Protein AF-A0A1U7GF54-F1 (afdb_monomer)

Sequence (156 aa):
MEKLVGSGVTRSVAEELARVFGDDQVSRQIEALPHRRPKDGAATLVSSIREDWALPEELRRAKEKAARLSEERERRAREESIKRARRLDEEKVSRFWASMTPGERERFVEEAIEHADPEQRDLIRSLKPHEPLYRAYRVAARDEHIRRKLGLEVRD

Mean predicted aligned error: 7.71 Å

pLDDT: mean 92.85, std 4.68, range [54.22, 96.94]

Structure (mmCIF, N/CA/C/O backbone):
data_AF-A0A1U7GF54-F1
#
_entry.id   AF-A0A1U7GF54-F1
#
loop_
_atom_site.group_PDB
_atom_site.id
_atom_site.type_symbol
_atom_site.label_atom_id
_atom_site.label_alt_id
_atom_site.label_comp_id
_atom_site.label_asym_id
_atom_site.label_entity_id
_atom_site.label_seq_id
_atom_site.pdbx_PDB_ins_code
_atom_site.Cartn_x
_atom_site.Cartn_y
_atom_site.Cartn_z
_atom_site.occupancy
_atom_site.B_iso_or_equiv
_atom_site.auth_seq_id
_atom_site.auth_comp_id
_atom_site.auth_asym_id
_atom_site.auth_atom_id
_atom_site.pdbx_PDB_model_num
ATOM 1 N N . MET A 1 1 ? -27.504 -10.139 23.379 1.00 78.19 1 MET A N 1
ATOM 2 C CA . MET A 1 1 ? -28.324 -10.572 24.536 1.00 78.19 1 MET A CA 1
ATOM 3 C C . MET A 1 1 ? -27.611 -11.601 25.420 1.00 78.19 1 MET A C 1
ATOM 5 O O . MET A 1 1 ? -27.375 -11.297 26.580 1.00 78.19 1 MET A O 1
ATOM 9 N N . GLU A 1 2 ? -27.216 -12.775 24.909 1.00 83.62 2 GLU A N 1
ATOM 10 C CA . GLU A 1 2 ? -26.589 -13.841 25.727 1.00 83.62 2 GLU A CA 1
ATOM 11 C C . GLU A 1 2 ? -25.347 -13.384 26.504 1.00 83.62 2 GLU A C 1
ATOM 13 O O . GLU A 1 2 ? -25.203 -13.708 27.676 1.00 83.62 2 GLU A O 1
ATOM 18 N N . LYS A 1 3 ? -24.495 -12.550 25.894 1.00 86.62 3 LYS A N 1
ATOM 19 C CA . LYS A 1 3 ? -23.305 -11.984 26.554 1.00 86.62 3 LYS A CA 1
ATOM 20 C C . LYS A 1 3 ? -23.632 -11.083 27.759 1.00 86.62 3 LYS A C 1
ATOM 22 O O . LYS A 1 3 ? -22.884 -11.080 28.732 1.00 86.62 3 LYS A O 1
ATOM 27 N N . LEU A 1 4 ? -24.748 -10.343 27.710 1.00 87.88 4 LEU A N 1
ATOM 28 C CA . LEU A 1 4 ? -25.221 -9.508 28.827 1.00 87.88 4 LEU A CA 1
ATOM 29 C C . LEU A 1 4 ? -25.716 -10.387 29.980 1.00 87.88 4 LEU A C 1
ATOM 31 O O . LEU A 1 4 ? -25.330 -10.177 31.127 1.00 87.88 4 LEU A O 1
ATOM 35 N N . VAL A 1 5 ? -26.506 -11.416 29.658 1.00 89.62 5 VAL A N 1
ATOM 36 C CA . VAL A 1 5 ? -26.998 -12.387 30.647 1.00 89.62 5 VAL A CA 1
ATOM 37 C C . VAL A 1 5 ? -25.846 -13.170 31.275 1.00 89.62 5 VAL A C 1
ATOM 39 O O . VAL A 1 5 ? -25.797 -13.321 32.492 1.00 89.62 5 VAL A O 1
ATOM 42 N N . GLY A 1 6 ? -24.861 -13.583 30.472 1.00 86.06 6 GLY A N 1
ATOM 43 C CA . GLY A 1 6 ? -23.633 -14.227 30.948 1.00 86.06 6 GLY A CA 1
ATOM 44 C C . GLY A 1 6 ? -22.774 -13.340 31.856 1.00 86.06 6 GLY A C 1
ATOM 45 O O . GLY A 1 6 ? -21.962 -13.857 32.615 1.0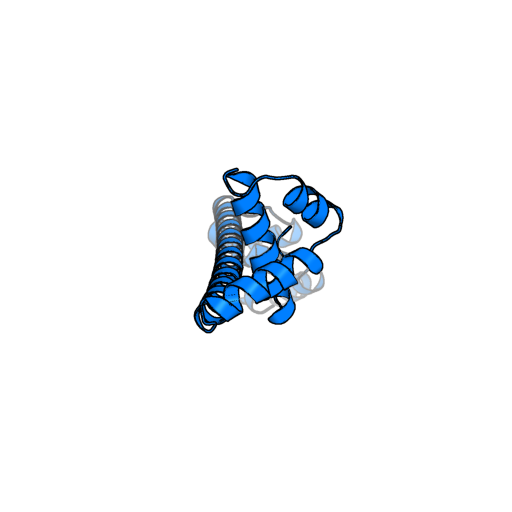0 86.06 6 GLY A O 1
ATOM 46 N N . SER A 1 7 ? -22.986 -12.021 31.824 1.00 85.12 7 SER A N 1
ATOM 47 C CA . SER A 1 7 ? -22.343 -11.047 32.718 1.00 85.12 7 SER A CA 1
ATOM 48 C C . SER A 1 7 ? -23.184 -10.732 33.970 1.00 85.12 7 SER A C 1
ATOM 50 O O . SER A 1 7 ? -22.860 -9.806 34.709 1.00 85.12 7 SER A O 1
ATOM 52 N N . GLY A 1 8 ? -24.267 -11.483 34.211 1.00 87.69 8 GLY A N 1
ATOM 53 C CA . GLY A 1 8 ? -25.135 -11.358 35.388 1.00 87.69 8 GLY A CA 1
ATOM 54 C C . GLY A 1 8 ? -26.305 -10.379 35.238 1.00 87.69 8 GLY A C 1
ATOM 55 O O . GLY A 1 8 ? -27.037 -10.160 36.201 1.00 87.69 8 GLY A O 1
ATOM 56 N N . VAL A 1 9 ? -26.519 -9.797 34.052 1.00 92.12 9 VAL A N 1
ATOM 57 C CA . VAL A 1 9 ? -27.666 -8.911 33.790 1.00 92.12 9 VAL A CA 1
ATOM 58 C C . VAL A 1 9 ? -28.935 -9.748 33.605 1.00 92.12 9 VAL A C 1
ATOM 60 O O . VAL A 1 9 ? -28.936 -10.741 32.877 1.00 92.12 9 VAL A O 1
ATOM 63 N N . THR A 1 10 ? -30.046 -9.361 34.237 1.00 93.00 10 THR A N 1
ATOM 64 C CA . THR A 1 10 ? -31.319 -10.084 34.074 1.00 93.00 10 THR A CA 1
ATOM 65 C C . THR A 1 10 ? -31.799 -10.026 32.623 1.00 93.00 10 THR A C 1
ATOM 67 O O . THR A 1 10 ? -31.548 -9.053 31.910 1.00 93.00 10 THR A O 1
ATOM 70 N N . ARG A 1 11 ? -32.528 -11.054 32.170 1.00 92.00 11 ARG A N 1
ATOM 71 C CA . ARG A 1 11 ? -33.003 -11.132 30.777 1.00 92.00 11 ARG A CA 1
ATOM 72 C C . ARG A 1 11 ? -33.806 -9.893 30.361 1.00 92.00 11 ARG A C 1
ATOM 74 O O . ARG A 1 11 ? -33.529 -9.335 29.307 1.00 92.00 11 ARG A O 1
ATOM 81 N N . SER A 1 12 ? -34.715 -9.423 31.217 1.00 93.19 12 SER A N 1
ATOM 82 C CA . SER A 1 12 ? -35.527 -8.230 30.942 1.00 93.19 12 SER A CA 1
ATOM 83 C C . SER A 1 12 ? -34.677 -6.970 30.740 1.00 93.19 12 SER A C 1
ATOM 85 O O . SER A 1 12 ? -34.952 -6.195 29.830 1.00 93.19 12 SER A O 1
ATOM 87 N N . VAL A 1 13 ? -33.631 -6.769 31.551 1.00 93.12 13 VAL A N 1
ATOM 88 C CA . VAL A 1 13 ? -32.732 -5.611 31.404 1.00 93.12 13 VAL A CA 1
ATOM 89 C C . VAL A 1 13 ? -31.823 -5.788 30.187 1.00 93.12 13 VAL A C 1
ATOM 91 O O . VAL A 1 13 ? -31.567 -4.832 29.465 1.00 93.12 13 VAL A O 1
ATOM 94 N N . ALA A 1 14 ? -31.363 -7.006 29.901 1.00 92.00 14 ALA A N 1
ATOM 95 C CA . ALA A 1 14 ? -30.559 -7.287 28.715 1.00 92.00 14 ALA A CA 1
ATOM 96 C C . ALA A 1 14 ? -31.331 -7.039 27.404 1.00 92.00 14 ALA A C 1
ATOM 98 O O . ALA A 1 14 ? -30.748 -6.546 26.439 1.00 92.00 14 ALA A O 1
ATOM 99 N N . GLU A 1 15 ? -32.624 -7.371 27.371 1.00 91.50 15 GLU A N 1
ATOM 100 C CA . GLU A 1 15 ? -33.538 -7.066 26.262 1.00 91.50 15 GLU A CA 1
ATOM 101 C C . GLU A 1 15 ? -33.746 -5.558 26.097 1.00 91.50 15 GLU A C 1
ATOM 103 O O . GLU A 1 15 ? -33.653 -5.045 24.983 1.00 91.50 15 GLU A O 1
ATOM 108 N N . GLU A 1 16 ? -33.965 -4.835 27.200 1.00 93.00 16 GLU A N 1
ATOM 109 C CA . GLU A 1 16 ? -34.057 -3.373 27.187 1.00 93.00 16 GLU A CA 1
ATOM 110 C C . GLU A 1 16 ? -32.776 -2.748 26.624 1.00 93.00 16 GLU A C 1
ATOM 112 O O . GLU A 1 16 ? -32.841 -1.966 25.676 1.00 93.00 16 GLU A O 1
ATOM 117 N N . LEU A 1 17 ? -31.610 -3.127 27.158 1.00 92.75 17 LEU A N 1
ATOM 118 C CA . LEU A 1 17 ? -30.326 -2.564 26.748 1.00 92.75 17 LEU A CA 1
ATOM 119 C C . LEU A 1 17 ? -30.018 -2.835 25.272 1.00 92.75 17 LEU A C 1
ATOM 121 O O . LEU A 1 17 ? -29.580 -1.927 24.578 1.00 92.75 17 LEU A O 1
ATOM 125 N N . ALA A 1 18 ? -30.273 -4.050 24.780 1.00 87.81 18 ALA A N 1
ATOM 126 C CA . ALA A 1 18 ? -30.044 -4.397 23.375 1.00 87.81 18 ALA A CA 1
ATOM 127 C C . ALA A 1 18 ? -31.010 -3.686 22.412 1.00 87.81 18 ALA A C 1
ATOM 129 O O . ALA A 1 18 ? -30.683 -3.487 21.248 1.00 87.81 18 ALA A O 1
ATOM 130 N N . ARG A 1 19 ? -32.209 -3.318 22.880 1.00 90.81 19 ARG A N 1
ATOM 131 C CA . ARG A 1 19 ? -33.183 -2.567 22.078 1.00 90.81 19 ARG A CA 1
ATOM 132 C C . ARG A 1 19 ? -32.875 -1.071 22.047 1.00 90.81 19 ARG A C 1
ATOM 134 O O . ARG A 1 19 ? -33.137 -0.423 21.041 1.00 90.81 19 ARG A O 1
ATOM 141 N N . VAL A 1 20 ? -32.411 -0.518 23.168 1.00 94.50 20 VAL A N 1
ATOM 142 C CA . VAL A 1 20 ? -32.216 0.930 23.341 1.00 94.50 20 VAL A CA 1
ATOM 143 C C . VAL A 1 20 ? -30.836 1.384 22.864 1.00 94.50 20 VAL A C 1
ATOM 145 O O . VAL A 1 20 ? -30.722 2.470 22.303 1.00 94.50 20 VAL A O 1
ATOM 148 N N . PHE A 1 21 ? -29.798 0.572 23.068 1.00 93.56 21 PHE A N 1
ATOM 149 C CA . PHE A 1 21 ? -28.416 0.924 22.744 1.00 93.56 21 PHE A CA 1
ATOM 150 C C . PHE A 1 21 ? -27.905 0.105 21.560 1.00 93.56 21 PHE A C 1
ATOM 152 O O . PHE A 1 21 ? -28.270 -1.056 21.388 1.00 93.56 21 PHE A O 1
ATOM 159 N N . GLY A 1 22 ? -27.039 0.711 20.746 1.00 88.88 22 GLY A N 1
ATOM 160 C CA . GLY A 1 22 ? -26.461 0.043 19.583 1.00 88.88 22 GLY A CA 1
ATOM 161 C C . GLY A 1 22 ? -25.528 -1.111 19.963 1.00 88.88 22 GLY A C 1
ATOM 162 O O . GLY A 1 22 ? -24.843 -1.066 20.990 1.00 88.88 22 GLY A O 1
ATOM 163 N N . ASP A 1 23 ? -25.449 -2.116 19.088 1.00 89.44 23 ASP A N 1
ATOM 164 C CA . ASP A 1 23 ? -24.619 -3.312 19.290 1.00 89.44 23 ASP A CA 1
ATOM 165 C C . ASP A 1 23 ? -23.138 -2.989 19.540 1.00 89.44 23 ASP A C 1
ATOM 167 O O . ASP A 1 23 ? -22.491 -3.673 20.338 1.00 89.44 23 ASP A O 1
ATOM 171 N N . ASP A 1 24 ? -22.605 -1.939 18.904 1.00 90.62 24 ASP A N 1
ATOM 172 C CA . ASP A 1 24 ? -21.221 -1.490 19.104 1.00 90.62 24 ASP A CA 1
ATOM 173 C C . ASP A 1 24 ? -20.987 -0.999 20.537 1.00 90.62 24 ASP A C 1
ATOM 175 O O . ASP A 1 24 ? -20.087 -1.479 21.225 1.00 90.62 24 ASP A O 1
ATOM 179 N N . GLN A 1 25 ? -21.856 -0.113 21.032 1.00 93.31 25 GLN A N 1
ATOM 180 C CA . GLN A 1 25 ? -21.777 0.429 22.389 1.00 93.31 25 GLN A CA 1
ATOM 181 C C . GLN A 1 25 ? -21.892 -0.682 23.435 1.00 93.31 25 GLN A C 1
ATOM 183 O O . GLN A 1 25 ? -21.065 -0.773 24.343 1.00 93.31 25 GLN A O 1
ATOM 188 N N . VAL A 1 26 ? -22.878 -1.570 23.286 1.00 93.19 26 VAL A N 1
ATOM 189 C CA . VAL A 1 26 ? -23.071 -2.705 24.197 1.00 93.19 26 VAL A CA 1
ATOM 190 C C . VAL A 1 26 ? -21.844 -3.620 24.191 1.00 93.19 26 VAL A C 1
ATOM 192 O O . VAL A 1 26 ? -21.319 -3.964 25.251 1.00 93.19 26 VAL A O 1
ATOM 195 N N . SER A 1 27 ? -21.347 -3.986 23.008 1.00 92.75 27 SER A N 1
ATOM 196 C CA . SER A 1 27 ? -20.181 -4.867 22.872 1.00 92.75 27 SER A CA 1
ATOM 197 C C . SER A 1 27 ? -18.919 -4.242 23.461 1.00 92.75 27 SER A C 1
ATOM 199 O O . SER A 1 27 ? -18.176 -4.920 24.174 1.00 92.75 27 SER A O 1
ATOM 201 N N . ARG A 1 28 ? -18.714 -2.941 23.232 1.00 94.38 28 ARG A N 1
ATOM 202 C CA . ARG A 1 28 ? -17.588 -2.170 23.762 1.00 94.38 28 ARG A CA 1
ATOM 203 C C . ARG A 1 28 ? -17.563 -2.167 25.288 1.00 94.38 28 ARG A C 1
ATOM 205 O O . ARG A 1 28 ? -16.497 -2.333 25.879 1.00 94.38 28 ARG A O 1
ATOM 212 N N . GLN A 1 29 ? -18.716 -2.007 25.938 1.00 95.50 29 GLN A N 1
ATOM 213 C CA . GLN A 1 29 ? -18.780 -2.005 27.402 1.00 95.50 29 GLN A CA 1
ATOM 214 C C . GLN A 1 29 ? -18.643 -3.406 28.006 1.00 95.50 29 GLN A C 1
ATOM 216 O O . GLN A 1 29 ? -18.000 -3.555 29.045 1.00 95.50 29 GLN A O 1
ATOM 221 N N . ILE A 1 30 ? -19.160 -4.443 27.337 1.00 94.31 30 ILE A N 1
ATOM 222 C CA . ILE A 1 30 ? -18.920 -5.841 27.732 1.00 94.31 30 ILE A CA 1
ATOM 223 C C . ILE A 1 30 ? -17.418 -6.154 27.694 1.00 94.31 30 ILE A C 1
ATOM 225 O O . ILE A 1 30 ? -16.886 -6.720 28.646 1.00 94.31 30 ILE A O 1
ATOM 229 N N . GLU A 1 31 ? -16.717 -5.753 26.629 1.00 94.31 31 GLU A N 1
ATOM 230 C CA . GLU A 1 31 ? -15.262 -5.925 26.506 1.00 94.31 31 GLU A CA 1
ATOM 231 C C . GLU A 1 31 ? -14.496 -5.134 27.577 1.00 94.31 31 GLU A C 1
ATOM 233 O O . GLU A 1 31 ? -13.495 -5.610 28.106 1.00 94.31 31 GLU A O 1
ATOM 238 N N . ALA A 1 32 ? -14.973 -3.941 27.937 1.00 95.75 32 ALA A N 1
ATOM 239 C CA . ALA A 1 32 ? -14.355 -3.109 28.963 1.00 95.75 32 ALA A CA 1
ATOM 240 C C . ALA A 1 32 ? -14.528 -3.657 30.389 1.00 95.75 32 ALA A C 1
ATOM 242 O O . ALA A 1 32 ? -13.715 -3.341 31.261 1.00 95.75 32 ALA A O 1
ATOM 243 N N . LEU A 1 33 ? -15.570 -4.453 30.649 1.00 94.31 33 LEU A N 1
ATOM 244 C CA . LEU A 1 33 ? -15.966 -4.858 32.000 1.00 94.31 33 LEU A CA 1
ATOM 245 C C . LEU A 1 33 ? -14.837 -5.538 32.806 1.00 94.31 33 LEU A C 1
ATOM 247 O O . LEU A 1 33 ? -14.600 -5.108 33.940 1.00 94.31 33 LEU A O 1
ATOM 251 N N . PRO A 1 34 ? -14.069 -6.508 32.263 1.00 92.69 34 PRO A N 1
ATOM 252 C CA . PRO A 1 34 ? -12.965 -7.135 32.995 1.00 92.69 34 PRO A CA 1
ATOM 253 C C . PRO A 1 34 ? -11.846 -6.150 33.362 1.00 92.69 34 PRO A C 1
ATOM 255 O O . PRO A 1 34 ? -11.215 -6.283 34.411 1.00 92.69 34 PRO A O 1
ATOM 258 N N . HIS A 1 35 ? -11.628 -5.124 32.535 1.00 93.44 35 HIS A N 1
ATOM 259 C CA . HIS A 1 35 ? -10.619 -4.087 32.769 1.00 93.44 35 HIS A CA 1
ATOM 260 C C . HIS A 1 35 ? -11.048 -3.077 33.842 1.00 93.44 35 HIS A C 1
ATOM 262 O O . HIS A 1 35 ? -10.197 -2.416 34.432 1.00 93.44 35 HIS A O 1
ATOM 268 N N . ARG A 1 36 ? -12.352 -2.974 34.133 1.00 92.25 36 ARG A N 1
ATOM 269 C CA . ARG A 1 36 ? -12.885 -2.124 35.211 1.00 92.25 36 ARG A CA 1
ATOM 270 C C . ARG A 1 36 ? -12.813 -2.788 36.591 1.00 92.25 36 ARG A C 1
ATOM 272 O O . ARG A 1 36 ? -12.896 -2.080 37.588 1.00 92.25 36 ARG A O 1
ATOM 279 N N . ARG A 1 37 ? -12.656 -4.119 36.654 1.00 90.19 37 ARG A N 1
ATOM 280 C CA . ARG A 1 37 ? -12.621 -4.929 37.895 1.00 90.19 37 ARG A CA 1
ATOM 281 C C . ARG A 1 37 ? -13.742 -4.563 38.890 1.00 90.19 37 ARG A C 1
ATOM 283 O O . ARG A 1 37 ? -13.458 -4.208 40.037 1.00 90.19 37 ARG A O 1
ATOM 290 N N . PRO A 1 38 ? -15.014 -4.602 38.461 1.00 91.75 38 PRO A N 1
ATOM 291 C CA . PRO A 1 38 ? -16.121 -4.168 39.299 1.00 91.75 38 PRO A CA 1
ATOM 292 C C . PRO A 1 38 ? -16.371 -5.124 40.467 1.00 91.75 38 PRO A C 1
ATOM 294 O O . PRO A 1 38 ? -16.182 -6.333 40.348 1.00 91.75 38 PRO A O 1
ATOM 297 N N . LYS A 1 39 ? -16.873 -4.582 41.583 1.00 89.69 39 LYS A N 1
ATOM 298 C CA . LYS A 1 39 ? -17.412 -5.392 42.690 1.00 89.69 39 LYS A CA 1
ATOM 299 C C . LYS A 1 39 ? -18.749 -6.043 42.316 1.00 89.69 39 LYS A C 1
ATOM 301 O O . LYS A 1 39 ? -18.987 -7.186 42.680 1.00 89.69 39 LYS A O 1
ATOM 306 N N . ASP A 1 40 ? -19.582 -5.320 41.566 1.00 93.19 40 ASP A N 1
ATOM 307 C CA . ASP A 1 40 ? -20.821 -5.811 40.956 1.00 93.19 40 ASP A CA 1
ATOM 308 C C . ASP A 1 40 ? -20.724 -5.645 39.435 1.00 93.19 40 ASP A C 1
ATOM 310 O O . ASP A 1 40 ? -20.801 -4.531 38.902 1.00 93.19 40 ASP A O 1
ATOM 314 N N . GLY A 1 41 ? -20.497 -6.762 38.741 1.00 92.56 41 GLY A N 1
ATOM 315 C CA . GLY A 1 41 ? -20.345 -6.787 37.289 1.00 92.56 41 GLY A CA 1
ATOM 316 C C . GLY A 1 41 ? -21.611 -6.373 36.546 1.00 92.56 41 GLY A C 1
ATOM 317 O O . GLY A 1 41 ? -21.517 -5.623 35.577 1.00 92.56 41 GLY A O 1
ATOM 318 N N . ALA A 1 42 ? -22.785 -6.792 37.023 1.00 94.19 42 ALA A N 1
ATOM 319 C CA . ALA A 1 42 ? -24.052 -6.521 36.358 1.00 94.19 42 ALA A CA 1
ATOM 320 C C . ALA A 1 42 ? -24.429 -5.041 36.481 1.00 94.19 42 ALA A C 1
ATOM 322 O O . ALA A 1 42 ? -24.707 -4.395 35.470 1.00 94.19 42 ALA A O 1
ATOM 323 N N . ALA A 1 43 ? -24.365 -4.481 37.693 1.00 94.88 43 ALA A N 1
ATOM 324 C CA . ALA A 1 43 ? -24.663 -3.068 37.917 1.00 94.88 43 ALA A CA 1
ATOM 325 C C . ALA A 1 43 ? -23.687 -2.159 37.156 1.00 94.88 43 ALA A C 1
ATOM 327 O O . ALA A 1 43 ? -24.109 -1.231 36.465 1.00 94.88 43 ALA A O 1
ATOM 328 N N . THR A 1 44 ? -22.386 -2.471 37.206 1.00 95.62 44 THR A N 1
ATOM 329 C CA . THR A 1 44 ? -21.367 -1.680 36.498 1.00 95.62 44 THR A CA 1
ATOM 330 C C . THR A 1 44 ? -21.568 -1.733 34.988 1.00 95.62 44 THR A C 1
ATOM 332 O O . THR A 1 44 ? -21.451 -0.708 34.317 1.00 95.62 44 THR A O 1
ATOM 335 N N . LEU A 1 45 ? -21.897 -2.907 34.441 1.00 95.50 45 LEU A N 1
ATOM 336 C CA . LEU A 1 45 ? -22.145 -3.062 33.014 1.00 95.50 45 LEU A CA 1
ATOM 337 C C . LEU A 1 45 ? -23.357 -2.235 32.566 1.00 95.50 45 LEU A C 1
ATOM 339 O O . LEU A 1 45 ? -23.244 -1.485 31.598 1.00 95.50 45 LEU A O 1
ATOM 343 N N . VAL A 1 46 ? -24.475 -2.304 33.296 1.00 96.00 46 VAL A N 1
ATOM 344 C CA . VAL A 1 46 ? -25.688 -1.521 33.000 1.00 96.00 46 VAL A CA 1
ATOM 345 C C . VAL A 1 46 ? -25.392 -0.017 33.009 1.00 96.00 46 VAL A C 1
ATOM 347 O O . VAL A 1 46 ? -25.738 0.663 32.043 1.00 96.00 46 VAL A O 1
ATOM 350 N N . SER A 1 47 ? -24.722 0.498 34.047 1.00 96.62 47 SER A N 1
ATOM 351 C CA . SER A 1 47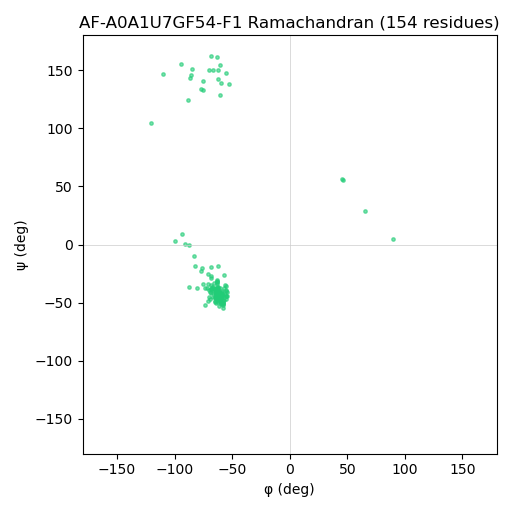 ? -24.344 1.919 34.126 1.00 96.62 47 SER A CA 1
ATOM 352 C C . SER A 1 47 ? -23.411 2.324 32.990 1.00 96.62 47 SER A C 1
ATOM 354 O O . SER A 1 47 ? -23.673 3.304 32.300 1.00 96.62 47 SER A O 1
ATOM 356 N N . SER A 1 48 ? -22.372 1.528 32.725 1.00 96.81 48 SER A N 1
ATOM 357 C CA . SER A 1 48 ? -21.400 1.839 31.674 1.00 96.81 48 SER A CA 1
ATOM 358 C C . SER A 1 48 ? -22.013 1.876 30.272 1.00 96.81 48 SER A C 1
ATOM 360 O O . SER A 1 48 ? -21.554 2.653 29.438 1.00 96.81 48 SER A O 1
ATOM 362 N N . ILE A 1 49 ? -23.058 1.076 30.017 1.00 96.12 49 ILE A N 1
ATOM 363 C CA . ILE A 1 49 ? -23.831 1.126 28.771 1.00 96.12 49 ILE A CA 1
ATOM 364 C C . ILE A 1 49 ? -24.709 2.374 28.757 1.00 96.12 49 ILE A C 1
ATOM 366 O O . ILE A 1 49 ? -24.624 3.141 27.806 1.00 96.12 49 ILE A O 1
ATOM 370 N N . ARG A 1 50 ? -25.512 2.613 29.800 1.00 96.19 50 ARG A N 1
ATOM 371 C CA . ARG A 1 50 ? -26.469 3.733 29.834 1.00 96.19 50 ARG A CA 1
ATOM 372 C C . ARG A 1 50 ? -25.807 5.107 29.754 1.00 96.19 50 ARG A C 1
ATOM 374 O O . ARG A 1 50 ? -26.356 6.005 29.128 1.00 96.19 50 ARG A O 1
ATOM 381 N N . GLU A 1 51 ? -24.646 5.256 30.375 1.00 96.12 51 GLU A N 1
ATOM 382 C CA . GLU A 1 51 ? -23.900 6.518 30.459 1.00 96.12 51 GLU A CA 1
ATOM 383 C C . GLU A 1 51 ? -22.760 6.615 29.436 1.00 96.12 51 GLU A C 1
ATOM 385 O O . GLU A 1 51 ? -21.981 7.563 29.456 1.00 96.12 51 GLU A O 1
ATOM 390 N N . ASP A 1 52 ? -22.631 5.606 28.578 1.00 94.62 52 ASP A N 1
ATOM 391 C CA . ASP A 1 52 ? -21.570 5.464 27.588 1.00 94.62 52 ASP A CA 1
ATOM 392 C C . ASP A 1 52 ? -20.148 5.761 28.100 1.00 94.62 52 ASP A C 1
ATOM 394 O O . ASP A 1 52 ? -19.414 6.610 27.588 1.00 94.62 52 ASP A O 1
ATOM 398 N N . TRP A 1 53 ? -19.736 5.049 29.148 1.00 96.38 53 TRP A N 1
ATOM 399 C CA . TRP A 1 53 ? -18.447 5.305 29.785 1.00 96.38 53 TRP A CA 1
ATOM 400 C C . TRP A 1 53 ? -17.268 5.130 28.825 1.00 96.38 53 TRP A C 1
ATOM 402 O O . TRP A 1 53 ? -17.167 4.135 28.102 1.00 96.38 53 TRP A O 1
ATOM 412 N N . ALA A 1 54 ? -16.288 6.029 28.918 1.00 95.38 54 ALA A N 1
ATOM 413 C CA . ALA A 1 54 ? -15.028 5.887 28.198 1.00 95.38 54 ALA A CA 1
ATOM 414 C C . ALA A 1 54 ? -14.343 4.544 28.513 1.00 95.38 54 ALA A C 1
ATOM 416 O O . ALA A 1 54 ? -14.443 4.006 29.627 1.00 95.38 54 ALA A O 1
ATOM 417 N N . LEU A 1 55 ? -13.636 3.998 27.519 1.00 94.81 55 LEU A N 1
ATOM 418 C CA . LEU A 1 55 ? -12.867 2.769 27.683 1.00 94.81 55 LEU A CA 1
ATOM 419 C C . LEU A 1 55 ? -11.763 2.951 28.735 1.00 94.81 55 LEU A C 1
ATOM 421 O O . LEU A 1 55 ? -11.120 4.002 28.764 1.00 94.81 55 LEU A O 1
ATOM 425 N N . PRO A 1 56 ? -11.487 1.924 29.558 1.00 95.69 56 PRO A N 1
ATOM 426 C CA . PRO A 1 56 ? -10.311 1.913 30.415 1.00 95.69 56 PRO A CA 1
ATOM 427 C C . PRO A 1 56 ? -9.041 2.185 29.606 1.00 95.69 56 PRO A C 1
ATOM 429 O O . PRO A 1 56 ? -8.867 1.647 28.510 1.00 95.69 56 PRO A O 1
ATOM 432 N N . GLU A 1 57 ? -8.147 3.000 30.164 1.00 93.69 57 GLU A N 1
ATOM 433 C CA . GLU A 1 57 ? -6.953 3.503 29.475 1.00 93.69 57 GLU A CA 1
ATOM 434 C C . GLU A 1 57 ? -6.090 2.376 28.884 1.00 93.69 57 GLU A C 1
ATOM 436 O O . GLU A 1 57 ? -5.618 2.477 27.752 1.00 93.69 57 GLU A O 1
ATOM 441 N N . GLU A 1 58 ? -5.927 1.271 29.615 1.00 93.75 58 GLU A N 1
ATOM 442 C CA . GLU A 1 58 ? -5.177 0.098 29.153 1.00 93.75 58 GLU A CA 1
ATOM 443 C C . GLU A 1 58 ? -5.785 -0.522 27.888 1.00 93.75 58 GLU A C 1
ATOM 445 O O . GLU A 1 58 ? -5.066 -0.804 26.926 1.00 93.75 58 GLU A O 1
ATOM 450 N N . LEU A 1 59 ? -7.111 -0.691 27.863 1.00 94.88 59 LEU A N 1
ATOM 451 C CA . LEU A 1 59 ? -7.829 -1.259 26.724 1.00 94.88 59 LEU A CA 1
ATOM 452 C C . LEU A 1 59 ? -7.817 -0.297 25.532 1.00 94.88 59 LEU A C 1
ATOM 454 O O . LEU A 1 59 ? -7.584 -0.722 24.400 1.00 94.88 59 LEU A O 1
ATOM 458 N N . ARG A 1 60 ? -7.995 1.006 25.782 1.00 95.06 60 ARG A N 1
ATOM 459 C CA . ARG A 1 60 ? -7.890 2.048 24.751 1.00 95.06 60 ARG A CA 1
ATOM 460 C C . ARG A 1 60 ? -6.513 2.020 24.081 1.00 95.06 60 ARG A C 1
ATOM 462 O O . ARG A 1 60 ? -6.430 1.894 22.861 1.00 95.06 60 ARG A O 1
ATOM 469 N N . ARG A 1 61 ? -5.430 2.027 24.869 1.00 94.88 61 ARG A N 1
ATOM 470 C CA . ARG A 1 61 ? -4.049 1.943 24.356 1.00 94.88 61 ARG A CA 1
ATOM 471 C C . ARG A 1 61 ? -3.775 0.642 23.610 1.00 94.88 61 ARG A C 1
ATOM 473 O O . ARG A 1 61 ? -3.061 0.653 22.606 1.00 94.88 61 ARG A O 1
ATOM 480 N N . ALA A 1 62 ? -4.314 -0.482 24.083 1.00 94.81 62 ALA A N 1
ATOM 481 C CA . ALA A 1 62 ? -4.168 -1.766 23.406 1.00 94.81 62 ALA A CA 1
ATOM 482 C C . ALA A 1 62 ? -4.831 -1.746 22.019 1.00 94.81 62 ALA A C 1
ATOM 484 O O . ALA A 1 62 ? -4.199 -2.156 21.043 1.00 94.81 62 ALA A O 1
ATOM 485 N N . LYS A 1 63 ? -6.053 -1.205 21.916 1.00 94.00 63 LYS A N 1
ATOM 486 C CA . LYS A 1 63 ? -6.768 -1.040 20.641 1.00 94.00 63 LYS A CA 1
ATOM 487 C C . LYS A 1 63 ? -6.030 -0.099 19.688 1.00 94.00 63 LYS A C 1
ATOM 489 O O . LYS A 1 63 ? -5.820 -0.461 18.535 1.00 94.00 63 LYS A O 1
ATOM 494 N N . GLU A 1 64 ? -5.552 1.046 20.169 1.00 95.12 64 GLU A N 1
ATOM 495 C CA . GLU A 1 64 ? -4.762 1.992 19.362 1.00 95.12 64 GLU A CA 1
ATOM 496 C C . GLU A 1 64 ? -3.466 1.365 18.840 1.00 95.12 64 GLU A C 1
ATOM 498 O O . GLU A 1 64 ? -3.119 1.498 17.665 1.00 95.12 64 GLU A O 1
ATOM 503 N N . LYS A 1 65 ? -2.752 0.624 19.694 1.00 96.06 65 LYS A N 1
ATOM 504 C CA . LYS A 1 65 ? -1.537 -0.090 19.292 1.00 96.06 65 LYS A CA 1
ATOM 505 C C . LYS A 1 65 ? -1.837 -1.166 18.247 1.00 96.06 65 LYS A C 1
ATOM 507 O O . LYS A 1 65 ? -1.061 -1.311 17.304 1.00 96.06 65 LYS A O 1
ATOM 512 N N . ALA A 1 66 ? -2.925 -1.917 18.414 1.00 95.50 66 ALA A N 1
ATOM 513 C CA . ALA A 1 66 ? -3.338 -2.949 17.468 1.00 95.50 66 ALA A CA 1
ATOM 514 C C . ALA A 1 66 ? -3.716 -2.350 16.105 1.00 95.50 66 ALA A C 1
ATOM 516 O O . ALA A 1 66 ? -3.235 -2.840 15.084 1.00 95.50 66 ALA A O 1
ATOM 517 N N . ALA A 1 67 ? -4.486 -1.257 16.094 1.00 95.12 67 ALA A N 1
ATOM 518 C CA . ALA A 1 67 ? -4.847 -0.532 14.877 1.00 95.12 67 ALA A CA 1
ATOM 519 C C . ALA A 1 67 ? -3.596 -0.051 14.127 1.00 95.12 67 ALA A C 1
ATOM 521 O O . ALA A 1 67 ? -3.400 -0.403 12.965 1.00 95.12 67 ALA A O 1
ATOM 522 N N . ARG A 1 68 ? -2.672 0.618 14.829 1.00 95.62 68 ARG A N 1
ATOM 523 C CA . ARG A 1 68 ? -1.412 1.096 14.239 1.00 95.62 68 ARG A CA 1
ATOM 524 C C . ARG A 1 68 ? -0.564 -0.034 13.648 1.00 95.62 68 ARG A C 1
ATOM 526 O O . ARG A 1 68 ? 0.027 0.127 12.584 1.00 95.62 68 ARG A O 1
ATOM 533 N N . LEU A 1 69 ? -0.480 -1.176 14.333 1.00 96.56 69 LEU A N 1
ATOM 534 C CA . LEU A 1 69 ? 0.253 -2.344 13.832 1.00 96.56 69 LEU A CA 1
ATOM 535 C C . LEU A 1 69 ? -0.414 -2.954 12.594 1.00 96.56 69 LEU A C 1
ATOM 537 O O . LEU A 1 69 ? 0.295 -3.419 11.703 1.00 96.56 69 LEU A O 1
ATOM 541 N N . SER A 1 70 ? -1.749 -2.963 12.532 1.00 95.81 70 SER A N 1
ATOM 542 C CA . SER A 1 70 ? -2.489 -3.429 11.356 1.00 95.81 70 SER A CA 1
ATOM 543 C C . SER A 1 70 ? -2.236 -2.521 10.156 1.00 95.81 70 SER A C 1
ATOM 545 O O . SER A 1 70 ? -1.820 -3.001 9.106 1.00 95.81 70 SER A O 1
ATOM 547 N N . GLU A 1 71 ? -2.371 -1.207 10.337 1.00 96.00 71 GLU A N 1
ATOM 548 C CA . GLU A 1 71 ? -2.101 -0.211 9.294 1.00 96.00 71 GLU A CA 1
ATOM 549 C C . GLU A 1 71 ? -0.658 -0.286 8.787 1.00 96.00 71 GLU A C 1
ATOM 551 O O . GLU A 1 71 ? -0.402 -0.235 7.584 1.00 96.00 71 GLU A O 1
ATOM 556 N N . GLU A 1 72 ? 0.311 -0.446 9.691 1.00 96.75 72 GLU A N 1
ATOM 557 C CA . GLU A 1 72 ? 1.711 -0.606 9.311 1.00 96.75 72 GLU A CA 1
ATOM 558 C C . GLU A 1 72 ? 1.949 -1.899 8.521 1.00 96.75 72 GLU A C 1
ATOM 560 O O . GLU A 1 72 ? 2.685 -1.883 7.532 1.00 96.75 72 GLU A O 1
ATOM 565 N N . ARG A 1 73 ? 1.325 -3.013 8.919 1.00 96.56 73 ARG A N 1
ATOM 566 C CA . ARG A 1 73 ? 1.411 -4.281 8.180 1.00 96.56 73 ARG A CA 1
ATOM 567 C C . ARG A 1 73 ? 0.792 -4.167 6.796 1.00 96.56 73 ARG A C 1
ATOM 569 O O . ARG A 1 73 ? 1.409 -4.614 5.834 1.00 96.56 73 ARG A O 1
ATOM 576 N N . GLU A 1 74 ? -0.380 -3.552 6.683 1.00 96.00 74 GLU A N 1
ATOM 577 C CA . GLU A 1 74 ? -1.032 -3.322 5.395 1.00 96.00 74 GLU A CA 1
ATOM 578 C C . GLU A 1 74 ? -0.190 -2.426 4.491 1.00 96.00 74 GLU A C 1
ATOM 580 O O . GLU A 1 74 ? 0.002 -2.746 3.318 1.00 96.00 74 GLU A O 1
ATOM 585 N N . ARG A 1 75 ? 0.373 -1.341 5.035 1.00 96.38 75 ARG A N 1
ATOM 586 C CA . ARG A 1 75 ? 1.270 -0.456 4.288 1.00 96.38 75 ARG A CA 1
ATOM 587 C C . ARG A 1 75 ? 2.495 -1.213 3.777 1.00 96.38 75 ARG A C 1
ATOM 589 O O . ARG A 1 75 ? 2.766 -1.176 2.580 1.00 96.38 75 ARG A O 1
ATOM 596 N N . ARG A 1 76 ? 3.180 -1.963 4.647 1.00 96.44 76 ARG A N 1
ATOM 597 C CA . ARG A 1 76 ? 4.342 -2.783 4.261 1.00 96.44 76 ARG A CA 1
ATOM 598 C C . ARG A 1 76 ? 3.975 -3.831 3.209 1.00 96.44 76 ARG A C 1
ATOM 600 O O . ARG A 1 76 ? 4.710 -4.004 2.245 1.00 96.44 76 ARG A O 1
ATOM 607 N N . ALA A 1 77 ? 2.827 -4.494 3.346 1.00 96.81 77 ALA A N 1
ATOM 608 C CA . ALA A 1 77 ? 2.364 -5.480 2.371 1.00 96.81 77 ALA A CA 1
ATOM 609 C C . ALA A 1 77 ? 2.088 -4.851 0.993 1.00 96.81 77 ALA A C 1
ATOM 611 O O . ALA A 1 77 ? 2.463 -5.425 -0.032 1.00 96.81 77 ALA A O 1
ATOM 612 N N . ARG A 1 78 ? 1.484 -3.654 0.956 1.00 96.06 78 ARG A N 1
ATOM 613 C CA . ARG A 1 78 ? 1.271 -2.892 -0.286 1.00 96.06 78 ARG A CA 1
ATOM 614 C C . ARG A 1 78 ? 2.598 -2.475 -0.920 1.00 96.06 78 ARG A C 1
ATOM 616 O O . ARG A 1 78 ? 2.797 -2.708 -2.109 1.00 96.06 78 ARG A O 1
ATOM 623 N N . GLU A 1 79 ? 3.525 -1.930 -0.134 1.00 95.94 79 GLU A N 1
ATOM 624 C CA . GLU A 1 79 ? 4.867 -1.549 -0.600 1.00 95.94 79 GLU A CA 1
ATOM 625 C C . GLU A 1 79 ? 5.642 -2.752 -1.161 1.00 95.94 79 GLU A C 1
ATOM 627 O O . GLU A 1 79 ? 6.238 -2.669 -2.237 1.00 95.94 79 GLU A O 1
ATOM 632 N N . GLU A 1 80 ? 5.601 -3.897 -0.476 1.00 96.44 80 GLU A N 1
ATOM 633 C CA . GLU A 1 80 ? 6.222 -5.131 -0.955 1.00 96.44 80 GLU A CA 1
ATOM 634 C C . GLU A 1 80 ? 5.585 -5.639 -2.246 1.00 96.44 80 GLU A C 1
ATOM 636 O O . GLU A 1 80 ? 6.306 -6.067 -3.147 1.00 96.44 80 GLU A O 1
ATOM 641 N N . SER A 1 81 ? 4.256 -5.592 -2.357 1.00 95.69 81 SER A N 1
ATOM 642 C CA . SER A 1 81 ? 3.539 -5.992 -3.570 1.00 95.69 81 SER A CA 1
ATOM 643 C C . SER A 1 81 ? 3.950 -5.131 -4.767 1.00 95.69 81 SER A C 1
ATOM 645 O O . SER A 1 81 ? 4.365 -5.671 -5.794 1.00 95.69 81 SER A O 1
ATOM 647 N N . ILE A 1 82 ? 3.968 -3.803 -4.601 1.00 94.44 82 ILE A N 1
ATOM 648 C CA . ILE A 1 82 ? 4.421 -2.854 -5.630 1.00 94.44 82 ILE A CA 1
ATOM 649 C C . ILE A 1 82 ? 5.880 -3.131 -6.009 1.00 94.44 82 ILE A C 1
ATOM 651 O O . ILE A 1 82 ? 6.223 -3.190 -7.190 1.00 94.44 82 ILE A O 1
ATOM 655 N N . LYS A 1 83 ? 6.757 -3.350 -5.023 1.00 94.88 83 LYS A N 1
ATOM 656 C CA . LYS A 1 83 ? 8.171 -3.661 -5.270 1.00 94.88 83 LYS A CA 1
ATOM 657 C C . LYS A 1 83 ? 8.345 -4.975 -6.036 1.00 94.88 83 LYS A C 1
ATOM 659 O O . LYS A 1 83 ? 9.192 -5.047 -6.926 1.00 94.88 83 LYS A O 1
ATOM 664 N N . ARG A 1 84 ? 7.563 -6.009 -5.709 1.00 95.19 84 ARG A N 1
ATOM 665 C CA . ARG A 1 84 ? 7.583 -7.304 -6.410 1.00 95.19 84 ARG A CA 1
ATOM 666 C C . ARG A 1 84 ? 7.082 -7.164 -7.845 1.00 95.19 84 ARG A C 1
ATOM 668 O O . ARG A 1 84 ? 7.752 -7.666 -8.740 1.00 95.19 84 ARG A O 1
ATOM 675 N N . ALA A 1 85 ? 5.978 -6.449 -8.066 1.00 93.06 85 ALA A N 1
ATOM 676 C CA . ALA A 1 85 ? 5.456 -6.174 -9.405 1.00 93.06 85 ALA A CA 1
ATOM 677 C C . ALA A 1 85 ? 6.499 -5.443 -10.265 1.00 93.06 85 ALA A C 1
ATOM 679 O O . ALA A 1 85 ? 6.880 -5.942 -11.321 1.00 93.06 85 ALA A O 1
ATOM 680 N N . ARG A 1 86 ? 7.083 -4.356 -9.738 1.00 91.62 86 ARG A N 1
ATOM 681 C CA . ARG A 1 86 ? 8.168 -3.620 -10.406 1.00 91.62 86 ARG A CA 1
ATOM 682 C C . ARG A 1 86 ? 9.350 -4.520 -10.751 1.00 91.62 86 ARG A C 1
ATOM 684 O O . ARG A 1 86 ? 9.860 -4.453 -11.859 1.00 91.62 86 ARG A O 1
ATOM 691 N N . ARG A 1 87 ? 9.783 -5.388 -9.829 1.00 94.44 87 ARG A N 1
ATOM 692 C CA . ARG A 1 87 ? 10.884 -6.327 -10.092 1.00 94.44 87 ARG A CA 1
ATOM 693 C C . ARG A 1 87 ? 10.556 -7.290 -11.235 1.00 94.44 87 ARG A C 1
ATOM 695 O O . ARG A 1 87 ? 11.412 -7.516 -12.082 1.00 94.44 87 ARG A O 1
ATOM 702 N N . LEU A 1 88 ? 9.348 -7.852 -11.257 1.00 94.88 88 LEU A N 1
ATOM 703 C CA . LEU A 1 88 ? 8.920 -8.749 -12.333 1.00 94.88 88 LEU A CA 1
ATOM 704 C C . LEU A 1 88 ? 8.900 -8.031 -13.685 1.00 94.88 88 LEU A C 1
ATOM 706 O O . LEU A 1 88 ? 9.291 -8.619 -14.691 1.00 94.88 88 LEU A O 1
ATOM 710 N N . ASP A 1 89 ? 8.495 -6.765 -13.711 1.00 94.38 89 ASP A N 1
ATOM 711 C CA . ASP A 1 89 ? 8.503 -5.964 -14.932 1.00 94.38 89 ASP A CA 1
ATOM 712 C C . ASP A 1 89 ? 9.925 -5.654 -15.411 1.00 94.38 89 ASP A C 1
ATOM 714 O O . ASP A 1 89 ? 10.213 -5.832 -16.594 1.00 94.38 89 ASP A O 1
ATOM 718 N N . GLU A 1 90 ? 10.853 -5.315 -14.509 1.00 93.44 90 GLU A N 1
ATOM 719 C CA . GLU A 1 90 ? 12.273 -5.168 -14.867 1.00 93.44 90 GLU A CA 1
ATOM 720 C C . GLU A 1 90 ? 12.872 -6.477 -15.404 1.00 93.44 90 GLU A C 1
ATOM 722 O O . GLU A 1 90 ? 13.653 -6.469 -16.357 1.00 93.44 90 GLU A O 1
ATOM 727 N N . GLU A 1 91 ? 12.483 -7.628 -14.846 1.00 95.94 91 GLU A N 1
ATOM 728 C CA . GLU A 1 91 ? 12.910 -8.930 -15.364 1.00 95.94 91 GLU A CA 1
ATOM 729 C C . GLU A 1 91 ? 12.372 -9.189 -16.780 1.00 95.94 91 GLU A C 1
ATOM 731 O O . GLU A 1 91 ? 13.107 -9.719 -17.615 1.00 95.94 91 GLU A O 1
ATOM 736 N N . LYS A 1 92 ? 11.129 -8.794 -17.088 1.00 95.56 92 LYS A N 1
ATOM 737 C CA . LYS A 1 92 ? 10.575 -8.892 -18.451 1.00 95.56 92 LYS A CA 1
ATOM 738 C C . LYS A 1 92 ? 11.334 -7.993 -19.427 1.00 95.56 92 LYS A C 1
ATOM 740 O O . LYS A 1 92 ? 11.724 -8.471 -20.491 1.00 95.56 92 LYS A O 1
ATOM 745 N N . VAL A 1 93 ? 11.586 -6.735 -19.055 1.00 95.00 93 VAL A N 1
ATOM 746 C CA . VAL A 1 93 ? 12.359 -5.778 -19.869 1.00 95.00 93 VAL A CA 1
ATOM 747 C C . VAL A 1 93 ? 13.759 -6.326 -20.146 1.00 95.00 93 VAL A C 1
ATOM 749 O O . VAL A 1 93 ? 14.199 -6.372 -21.295 1.00 95.00 93 VAL A O 1
ATOM 752 N N . SER A 1 94 ? 14.438 -6.820 -19.106 1.00 95.44 94 SER A N 1
ATOM 753 C CA . SER A 1 94 ? 15.777 -7.400 -19.219 1.00 95.44 94 SER A CA 1
ATOM 754 C C . SER A 1 94 ? 15.806 -8.618 -20.145 1.00 95.44 94 SER A C 1
ATOM 756 O O . SER A 1 94 ? 16.658 -8.688 -21.030 1.00 95.44 94 SER A O 1
ATOM 758 N N . ARG A 1 95 ? 14.855 -9.553 -20.000 1.00 96.94 95 ARG A N 1
ATOM 759 C CA . ARG A 1 95 ? 14.761 -10.742 -20.866 1.00 96.94 95 ARG A CA 1
ATOM 760 C C . ARG A 1 95 ? 14.467 -10.374 -22.317 1.00 96.94 95 ARG A C 1
ATOM 762 O O . ARG A 1 95 ? 15.091 -10.934 -23.214 1.00 96.94 95 ARG A O 1
ATOM 769 N N . PHE A 1 96 ? 13.561 -9.424 -22.546 1.00 96.00 96 PHE A N 1
ATOM 770 C CA . PHE A 1 96 ? 13.240 -8.942 -23.887 1.00 96.00 96 PHE A CA 1
ATOM 771 C C . PHE A 1 96 ? 14.480 -8.353 -24.567 1.00 96.00 96 PHE A C 1
ATOM 773 O O . PHE A 1 96 ? 14.850 -8.783 -25.658 1.00 96.00 96 PHE A O 1
ATOM 780 N N . TRP A 1 97 ? 15.198 -7.460 -23.883 1.00 95.19 97 TRP A N 1
ATOM 781 C CA . TRP A 1 97 ? 16.443 -6.896 -24.403 1.00 95.19 97 TRP A CA 1
ATOM 782 C C . TRP A 1 97 ? 17.527 -7.958 -24.640 1.00 95.19 97 TRP A C 1
ATOM 784 O O . TRP A 1 97 ? 18.229 -7.935 -25.656 1.00 95.19 97 TRP A O 1
ATOM 794 N N . ALA A 1 98 ? 17.654 -8.916 -23.717 1.00 95.56 98 ALA A N 1
ATOM 795 C CA . ALA A 1 98 ? 18.624 -10.000 -23.805 1.00 95.56 98 ALA A CA 1
ATOM 796 C C . ALA A 1 98 ? 18.386 -10.915 -25.017 1.00 95.56 98 ALA A C 1
ATOM 798 O O . ALA A 1 98 ? 19.358 -11.408 -25.585 1.00 95.56 98 ALA A O 1
ATOM 799 N N . SER A 1 99 ? 17.127 -11.095 -25.428 1.00 96.06 99 SER A N 1
ATOM 800 C CA . SER A 1 99 ? 16.745 -11.969 -26.546 1.00 96.06 99 SER A CA 1
ATOM 801 C C . SER A 1 99 ? 17.205 -11.478 -27.924 1.00 96.06 99 SER A C 1
ATOM 803 O O . SER A 1 99 ? 17.302 -12.280 -28.847 1.00 96.06 99 SER A O 1
ATOM 805 N N . MET A 1 100 ? 17.529 -10.188 -28.058 1.00 95.56 100 MET A N 1
ATOM 806 C CA . MET A 1 100 ? 17.983 -9.591 -29.315 1.00 95.56 100 MET A CA 1
ATOM 807 C C . MET A 1 100 ? 19.495 -9.717 -29.509 1.00 95.56 100 MET A C 1
ATOM 809 O O . MET A 1 100 ? 20.283 -9.532 -28.572 1.00 95.56 100 MET A O 1
ATOM 813 N N . THR A 1 101 ? 19.905 -9.929 -30.756 1.00 95.81 101 THR A N 1
ATOM 814 C CA . THR A 1 101 ? 21.300 -9.825 -31.201 1.00 95.81 101 THR A CA 1
ATOM 815 C C . THR A 1 101 ? 21.799 -8.373 -31.155 1.00 95.81 101 THR A C 1
ATOM 817 O O . THR A 1 101 ? 20.996 -7.436 -31.154 1.00 95.81 101 THR A O 1
ATOM 820 N N . PRO A 1 102 ? 23.124 -8.126 -31.167 1.00 93.56 102 PRO A N 1
ATOM 821 C CA . PRO A 1 102 ? 23.660 -6.763 -31.173 1.00 93.56 102 PRO A CA 1
ATOM 822 C C . PRO A 1 102 ? 23.142 -5.886 -32.326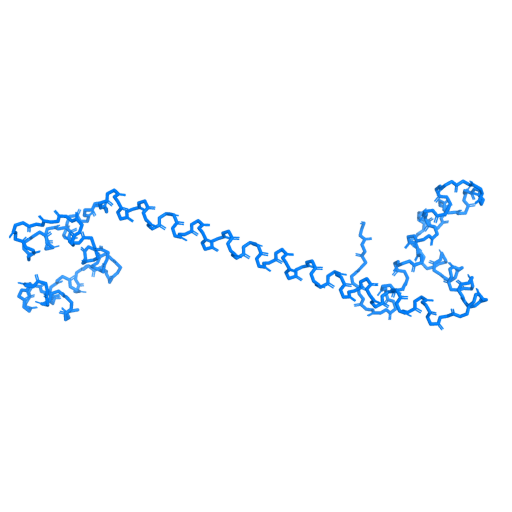 1.00 93.56 102 PRO A C 1
ATOM 824 O O . PRO A 1 102 ? 22.844 -4.716 -32.113 1.00 93.56 102 PRO A O 1
ATOM 827 N N . GLY A 1 103 ? 22.984 -6.449 -33.530 1.00 93.38 103 GLY A N 1
ATOM 828 C CA . GLY A 1 103 ? 22.470 -5.706 -34.686 1.00 93.38 103 GLY A CA 1
ATOM 829 C C . GLY A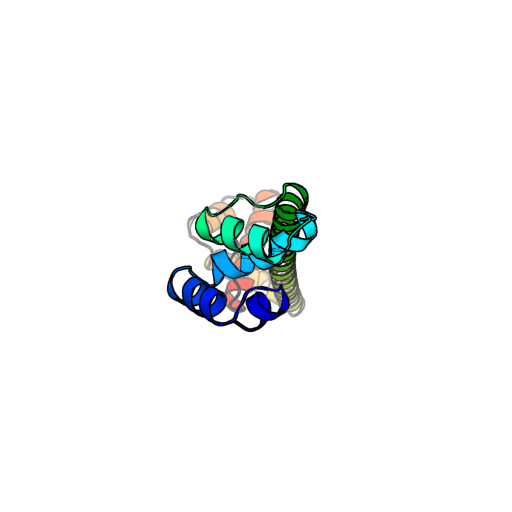 1 103 ? 20.977 -5.376 -34.586 1.00 93.38 103 GLY A C 1
ATOM 830 O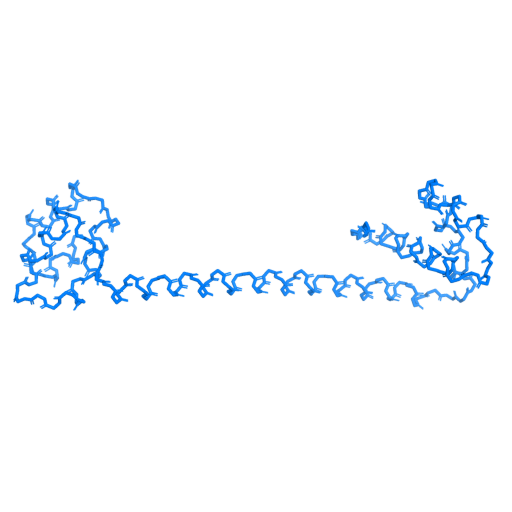 O . GLY A 1 103 ? 20.549 -4.318 -35.036 1.00 93.38 103 GLY A O 1
ATOM 831 N N . GLU A 1 104 ? 20.177 -6.253 -33.976 1.00 94.56 104 GLU A N 1
ATOM 832 C CA . GLU A 1 104 ? 18.761 -5.976 -33.695 1.00 94.56 104 GLU A CA 1
ATOM 833 C C . GLU A 1 104 ? 18.600 -4.919 -32.609 1.00 94.56 104 GLU A C 1
ATOM 835 O O . GLU A 1 104 ? 17.753 -4.043 -32.736 1.00 94.56 104 GLU A O 1
ATOM 840 N N . ARG A 1 105 ? 19.451 -4.961 -31.580 1.00 94.19 105 ARG A N 1
ATOM 841 C CA . ARG A 1 105 ? 19.471 -3.975 -30.499 1.00 94.19 105 ARG A CA 1
ATOM 842 C C . ARG A 1 105 ? 19.711 -2.559 -31.004 1.00 94.19 105 ARG A C 1
ATOM 844 O O . ARG A 1 105 ? 19.019 -1.653 -30.555 1.00 94.19 105 ARG A O 1
ATOM 851 N N . GLU A 1 106 ? 20.656 -2.364 -31.924 1.00 93.12 106 GLU A N 1
ATOM 852 C CA . GLU A 1 106 ? 20.938 -1.026 -32.458 1.00 93.12 106 GLU A CA 1
ATOM 853 C C . GLU A 1 106 ? 19.741 -0.482 -33.246 1.00 93.12 106 GLU A C 1
ATOM 855 O O . GLU A 1 106 ? 19.253 0.603 -32.939 1.00 93.12 106 GLU A O 1
ATOM 860 N N . ARG A 1 107 ? 19.181 -1.290 -34.162 1.00 94.25 107 ARG A N 1
ATOM 861 C CA . ARG A 1 107 ? 17.969 -0.923 -34.917 1.00 94.25 107 ARG A CA 1
ATOM 862 C C . ARG A 1 107 ? 16.781 -0.638 -34.002 1.00 94.25 107 ARG A C 1
ATOM 864 O O . ARG A 1 107 ? 16.025 0.294 -34.240 1.00 94.25 107 ARG A O 1
ATOM 871 N N . PHE A 1 108 ? 16.623 -1.431 -32.946 1.00 95.81 108 PHE A N 1
ATOM 872 C CA . PHE A 1 108 ? 15.550 -1.245 -31.977 1.00 95.81 108 PHE A CA 1
ATOM 873 C C . PHE A 1 108 ? 15.712 0.058 -31.187 1.00 95.81 108 PHE A C 1
ATOM 875 O O . PHE A 1 108 ? 14.726 0.717 -30.880 1.00 95.81 108 PHE A O 1
ATOM 882 N N . VAL A 1 109 ? 16.944 0.456 -30.852 1.00 95.06 109 VAL A N 1
ATOM 883 C CA . VAL A 1 109 ? 17.192 1.745 -30.189 1.00 95.06 109 VAL A CA 1
ATOM 884 C C . VAL A 1 109 ? 16.901 2.910 -31.132 1.00 95.06 109 VAL A C 1
ATOM 886 O O . VAL A 1 109 ? 16.342 3.905 -30.686 1.00 95.06 109 VAL A O 1
ATOM 889 N N . GLU A 1 110 ? 17.234 2.799 -32.416 1.00 93.88 110 GLU A N 1
ATOM 890 C CA . GLU A 1 110 ? 16.852 3.805 -33.416 1.00 93.88 110 GLU A CA 1
ATOM 891 C C . GLU A 1 110 ? 15.325 3.911 -33.548 1.00 93.88 110 GLU A C 1
ATOM 893 O O . GLU A 1 110 ? 14.782 5.009 -33.440 1.00 93.88 110 GLU A O 1
ATOM 898 N N . GLU A 1 111 ? 14.618 2.777 -33.665 1.00 94.56 111 GLU A N 1
ATOM 899 C CA . GLU A 1 111 ? 13.146 2.734 -33.647 1.00 94.56 111 GLU A CA 1
ATOM 900 C C . GLU A 1 111 ? 12.594 3.394 -32.375 1.00 94.56 111 GLU A C 1
ATOM 902 O O . GLU A 1 111 ? 11.669 4.203 -32.449 1.00 94.56 111 GLU A O 1
ATOM 907 N N . ALA A 1 112 ? 13.181 3.098 -31.215 1.00 95.19 112 ALA A N 1
ATOM 908 C CA . ALA A 1 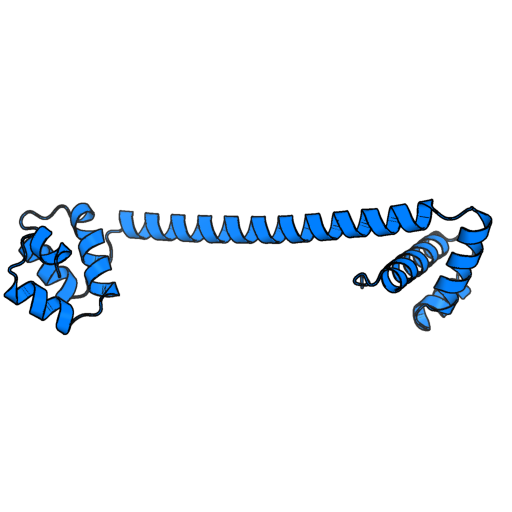112 ? 12.763 3.659 -29.937 1.00 95.19 112 ALA A CA 1
ATOM 909 C C . ALA A 1 112 ? 12.909 5.188 -29.883 1.00 95.19 112 ALA A C 1
ATOM 911 O O . ALA A 1 112 ? 12.016 5.852 -29.368 1.00 95.19 112 ALA A O 1
ATOM 912 N N . ILE A 1 113 ? 13.991 5.747 -30.435 1.00 94.44 113 ILE A N 1
ATOM 913 C CA . ILE A 1 113 ? 14.213 7.202 -30.502 1.00 94.44 113 ILE A CA 1
ATOM 914 C C . ILE A 1 113 ? 13.211 7.866 -31.452 1.00 94.44 113 ILE A C 1
ATOM 916 O O . ILE A 1 113 ? 12.712 8.948 -31.157 1.00 94.44 113 ILE A O 1
ATOM 920 N N . GLU A 1 114 ? 12.877 7.235 -32.579 1.00 93.75 114 GLU A N 1
ATOM 921 C CA . GLU A 1 114 ? 11.875 7.786 -33.503 1.00 93.75 114 GLU A CA 1
ATOM 922 C C . GLU A 1 114 ? 10.465 7.820 -32.894 1.00 93.75 114 GLU A C 1
ATOM 924 O O . GLU A 1 114 ? 9.701 8.749 -33.169 1.00 93.75 114 GLU A O 1
ATOM 929 N N . HIS A 1 115 ? 10.145 6.840 -32.042 1.00 90.81 115 HIS A N 1
ATOM 930 C CA . HIS A 1 115 ? 8.873 6.737 -31.315 1.00 90.81 115 HIS A CA 1
ATOM 931 C C . HIS A 1 115 ? 8.881 7.421 -29.937 1.00 90.81 115 HIS A C 1
ATOM 933 O O . HIS A 1 115 ? 7.872 7.353 -29.222 1.00 90.81 115 HIS A O 1
ATOM 939 N N . ALA A 1 116 ? 9.997 8.030 -29.536 1.00 90.88 116 ALA A N 1
ATOM 940 C CA . ALA A 1 116 ? 10.061 8.874 -28.351 1.00 90.88 116 ALA A CA 1
ATOM 941 C C . ALA A 1 116 ? 9.157 10.102 -28.525 1.00 90.88 116 ALA A C 1
ATOM 943 O O . ALA A 1 116 ? 8.766 10.454 -29.646 1.00 90.88 116 ALA A O 1
ATOM 944 N N . ASP A 1 117 ? 8.808 10.761 -27.421 1.00 89.50 117 ASP A N 1
ATOM 945 C CA . ASP A 1 117 ? 8.129 12.048 -27.522 1.00 89.50 117 ASP A CA 1
ATOM 946 C C . ASP A 1 117 ? 9.017 13.074 -28.266 1.00 89.50 117 ASP A C 1
ATOM 948 O O . ASP A 1 117 ? 10.248 12.933 -28.308 1.00 89.50 117 ASP A O 1
ATOM 952 N N . PRO A 1 118 ? 8.418 14.095 -28.909 1.00 91.88 118 PRO A N 1
ATOM 953 C CA . PRO A 1 118 ? 9.175 15.034 -29.730 1.00 91.88 118 PRO A CA 1
ATOM 954 C C . PRO A 1 118 ? 10.299 15.755 -28.976 1.00 91.88 118 PRO A C 1
ATOM 956 O O . PRO A 1 118 ? 11.370 15.940 -29.549 1.00 91.88 118 PRO A O 1
ATOM 959 N N . GLU A 1 119 ? 10.087 16.114 -27.707 1.00 89.81 119 GLU A N 1
ATOM 960 C CA . GLU A 1 119 ? 11.073 16.846 -26.906 1.00 89.81 119 GLU A CA 1
ATOM 961 C C . GLU A 1 119 ? 12.283 15.963 -26.584 1.00 89.81 119 GLU A C 1
ATOM 963 O O . GLU A 1 119 ? 13.429 16.368 -26.799 1.00 89.81 119 GLU A O 1
ATOM 968 N N . GLN A 1 120 ? 12.045 14.726 -26.143 1.00 88.62 120 GLN A N 1
ATOM 969 C CA . GLN A 1 120 ? 13.098 13.754 -25.869 1.00 88.62 120 GLN A CA 1
ATOM 970 C C . GLN A 1 120 ? 13.867 13.388 -27.143 1.00 88.62 120 GLN A C 1
ATOM 972 O O . GLN A 1 120 ? 15.099 13.316 -27.124 1.00 88.62 120 GLN A O 1
ATOM 977 N N . ARG A 1 121 ? 13.173 13.190 -28.269 1.00 93.00 121 ARG A N 1
ATOM 978 C CA . ARG A 1 121 ? 13.810 12.890 -29.558 1.00 93.00 121 ARG A CA 1
ATOM 979 C C . ARG A 1 121 ? 14.724 14.025 -30.017 1.00 93.00 121 ARG A C 1
ATOM 981 O O . ARG A 1 121 ? 15.860 13.766 -30.420 1.00 93.00 121 ARG A O 1
ATOM 988 N N . ASP A 1 122 ? 14.250 15.266 -29.958 1.00 93.50 122 ASP A N 1
ATOM 989 C CA . ASP A 1 122 ? 15.022 16.433 -30.387 1.00 93.50 122 ASP A CA 1
ATOM 990 C C . ASP A 1 122 ? 16.220 16.674 -29.459 1.00 93.50 122 ASP A C 1
ATOM 992 O O . ASP A 1 122 ? 17.333 16.937 -29.928 1.00 93.50 122 ASP A O 1
ATOM 996 N N . LEU A 1 123 ? 16.038 16.461 -28.151 1.00 91.12 123 LEU A N 1
ATOM 997 C CA . LEU A 1 123 ? 17.124 16.485 -27.179 1.00 91.12 123 LEU A CA 1
ATOM 998 C C . LEU A 1 123 ? 18.190 15.434 -27.508 1.00 91.12 123 LEU A C 1
ATOM 1000 O O . LEU A 1 123 ? 19.361 15.789 -27.635 1.00 91.12 123 LEU A O 1
ATOM 1004 N N . ILE A 1 124 ? 17.812 14.170 -27.725 1.00 92.38 124 ILE A N 1
ATOM 1005 C CA . ILE A 1 124 ? 18.753 13.097 -28.094 1.00 92.38 124 ILE A CA 1
ATOM 1006 C C . ILE A 1 124 ? 19.538 13.461 -29.358 1.00 92.38 124 ILE A C 1
ATOM 1008 O O . ILE A 1 124 ? 20.748 13.242 -29.405 1.00 92.38 124 ILE A O 1
ATOM 1012 N N . ARG A 1 125 ? 18.869 14.033 -30.367 1.00 91.94 125 ARG A N 1
ATOM 1013 C CA . ARG A 1 125 ? 19.490 14.432 -31.641 1.00 91.94 125 ARG A CA 1
ATOM 1014 C C . ARG A 1 125 ? 20.461 15.608 -31.506 1.00 91.94 125 ARG A C 1
ATOM 1016 O O . ARG A 1 125 ? 21.401 15.695 -32.292 1.00 91.94 125 ARG A O 1
ATOM 1023 N N . SER A 1 126 ? 20.254 16.493 -30.532 1.00 94.12 126 SER A N 1
ATOM 1024 C CA . SER A 1 126 ? 21.158 17.619 -30.257 1.00 94.12 126 SER A CA 1
ATOM 1025 C C . SER A 1 126 ? 22.444 17.223 -29.517 1.00 94.12 126 SER A C 1
ATOM 1027 O O . SER A 1 126 ? 23.445 17.936 -29.602 1.00 94.12 126 SER A O 1
ATOM 1029 N N . LEU A 1 127 ? 22.429 16.091 -28.805 1.00 93.31 127 LEU A N 1
ATOM 1030 C CA . LEU A 1 127 ? 23.534 15.628 -27.967 1.00 93.31 127 LEU A CA 1
ATOM 1031 C C . LEU A 1 127 ? 24.563 14.835 -28.782 1.00 93.31 127 LEU A C 1
ATOM 1033 O O . LEU A 1 127 ? 24.223 14.074 -29.691 1.00 93.31 127 LEU A O 1
ATOM 1037 N N . LYS A 1 128 ? 25.845 14.946 -28.424 1.00 92.44 128 LYS A N 1
ATOM 1038 C CA . LYS A 1 128 ? 26.908 14.162 -29.069 1.00 92.44 128 LYS A CA 1
ATOM 1039 C C . LYS A 1 128 ? 27.060 12.778 -28.426 1.00 92.44 128 LYS A C 1
ATOM 1041 O O . LYS A 1 128 ? 26.906 12.649 -27.214 1.00 92.44 128 LYS A O 1
ATOM 1046 N N . PRO A 1 129 ? 27.499 11.746 -29.176 1.00 89.56 129 PRO A N 1
ATOM 1047 C CA . PRO A 1 129 ? 27.601 10.378 -28.656 1.00 89.56 129 PRO A CA 1
ATOM 1048 C C . PRO A 1 129 ? 28.475 10.173 -27.413 1.00 89.56 129 PRO A C 1
ATOM 1050 O O . PRO A 1 129 ? 28.264 9.223 -26.661 1.00 89.56 129 PRO A O 1
ATOM 1053 N N . HIS A 1 130 ? 29.468 11.039 -27.200 1.00 89.94 130 HIS A N 1
ATOM 1054 C CA . HIS A 1 130 ? 30.358 10.978 -26.039 1.00 89.94 130 HIS A CA 1
ATOM 1055 C C . HIS A 1 130 ? 29.766 11.641 -24.788 1.00 89.94 130 HIS A C 1
ATOM 1057 O O . HIS A 1 130 ? 30.338 11.520 -23.706 1.00 89.94 130 HIS A O 1
ATOM 1063 N N . GLU A 1 131 ? 28.644 12.350 -24.914 1.00 90.88 131 GLU A N 1
ATOM 1064 C CA . GLU A 1 131 ? 28.015 13.023 -23.789 1.00 90.88 131 GLU A CA 1
ATOM 1065 C C . GLU A 1 131 ? 27.289 12.005 -22.895 1.00 90.88 131 GLU A C 1
ATOM 1067 O O . GLU A 1 131 ? 26.520 11.175 -23.390 1.00 90.88 131 GLU A O 1
ATOM 1072 N N . PRO A 1 132 ? 27.467 12.061 -21.562 1.00 89.62 132 PRO A N 1
ATOM 1073 C CA . PRO A 1 132 ? 26.772 11.158 -20.644 1.00 89.62 132 PRO A CA 1
ATOM 1074 C C . PRO A 1 132 ? 25.246 11.196 -20.801 1.00 89.62 132 PRO A C 1
ATOM 1076 O O . PRO A 1 132 ? 24.585 10.159 -20.706 1.00 89.62 132 PRO A O 1
ATOM 1079 N N . LEU A 1 133 ? 24.701 12.381 -21.096 1.00 90.50 133 LEU A N 1
ATOM 1080 C CA . LEU A 1 133 ? 23.273 12.587 -21.327 1.00 90.50 133 LEU A CA 1
ATOM 1081 C C . LEU A 1 133 ? 22.782 11.858 -22.580 1.00 90.50 133 LEU A C 1
ATOM 1083 O O . LEU A 1 133 ? 21.719 11.247 -22.528 1.00 90.50 133 LEU A O 1
ATOM 1087 N N . TYR A 1 134 ? 23.566 11.822 -23.663 1.00 91.56 134 TYR A N 1
ATOM 1088 C CA . TYR A 1 134 ? 23.194 11.087 -24.875 1.00 91.56 134 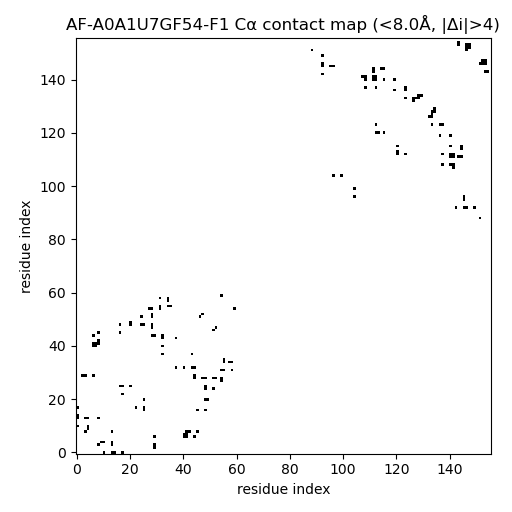TYR A CA 1
ATOM 1089 C C . TYR A 1 134 ? 22.934 9.612 -24.559 1.00 91.56 134 TYR A C 1
ATOM 1091 O O . TYR A 1 134 ? 21.898 9.051 -24.916 1.00 91.56 134 TYR A O 1
ATOM 1099 N N . ARG A 1 135 ? 23.846 8.984 -23.809 1.00 90.00 135 ARG A N 1
ATOM 1100 C CA . ARG A 1 135 ? 23.689 7.587 -23.393 1.00 90.00 135 ARG A CA 1
ATOM 1101 C C . ARG A 1 135 ? 22.479 7.399 -22.477 1.00 90.00 135 ARG A C 1
ATOM 1103 O O . ARG A 1 135 ? 21.757 6.418 -22.641 1.00 90.00 135 ARG A O 1
ATOM 1110 N N . ALA A 1 136 ? 22.272 8.305 -21.522 1.00 90.56 136 ALA A N 1
ATOM 1111 C CA . ALA A 1 136 ? 21.164 8.222 -20.575 1.00 90.56 136 ALA A CA 1
ATOM 1112 C C . ALA A 1 136 ? 19.803 8.300 -21.283 1.00 90.56 136 ALA A C 1
ATOM 1114 O O . ALA A 1 136 ? 18.971 7.414 -21.095 1.00 90.56 136 ALA A O 1
ATOM 1115 N N . TYR A 1 137 ? 19.608 9.286 -22.161 1.00 91.81 137 TYR A N 1
ATOM 1116 C CA . TYR A 1 137 ? 18.350 9.452 -22.888 1.00 91.81 137 TYR A CA 1
ATOM 1117 C C . TYR A 1 137 ? 18.102 8.338 -23.912 1.00 91.81 137 TYR A C 1
ATOM 1119 O O . TYR A 1 137 ? 16.971 7.881 -24.041 1.00 91.81 137 TYR A O 1
ATOM 1127 N N . ARG A 1 138 ? 19.143 7.802 -24.569 1.00 93.00 138 ARG A N 1
ATOM 1128 C CA . ARG A 1 138 ? 18.994 6.604 -25.420 1.00 93.00 138 ARG A CA 1
ATOM 1129 C C . ARG A 1 138 ? 18.525 5.380 -24.641 1.00 93.00 138 ARG A C 1
ATOM 1131 O O . ARG A 1 138 ? 17.712 4.607 -25.140 1.00 93.00 138 ARG A O 1
ATOM 1138 N N . VAL A 1 139 ? 19.049 5.184 -23.431 1.00 92.44 139 VAL A N 1
ATOM 1139 C CA . VAL A 1 139 ? 18.617 4.094 -22.546 1.00 92.44 139 VAL A CA 1
ATOM 1140 C C . VAL A 1 139 ? 17.174 4.306 -22.089 1.00 92.44 139 VAL A C 1
ATOM 1142 O O . VAL A 1 139 ? 16.409 3.345 -22.097 1.00 92.44 139 VAL A O 1
ATOM 1145 N N . ALA A 1 140 ? 16.795 5.540 -21.751 1.00 92.06 140 ALA A N 1
ATOM 1146 C CA . ALA A 1 140 ? 15.428 5.878 -21.362 1.00 92.06 140 ALA A CA 1
ATOM 1147 C C . ALA A 1 140 ? 14.429 5.599 -22.497 1.00 92.06 140 ALA A C 1
ATOM 1149 O O . ALA A 1 140 ? 13.507 4.809 -22.299 1.00 92.06 140 ALA A O 1
ATOM 1150 N N . ALA A 1 141 ? 14.681 6.132 -23.699 1.00 93.44 141 ALA A N 1
ATOM 1151 C CA . ALA A 1 141 ? 13.843 5.904 -24.877 1.00 93.44 141 ALA A CA 1
ATOM 1152 C C . ALA A 1 141 ? 13.719 4.405 -25.206 1.00 93.44 141 ALA A C 1
ATOM 1154 O O . ALA A 1 141 ? 12.623 3.899 -25.448 1.00 93.44 141 ALA A O 1
ATOM 1155 N N . ARG A 1 142 ? 14.833 3.657 -25.142 1.00 94.75 142 ARG A N 1
ATOM 1156 C CA . ARG A 1 142 ? 14.832 2.195 -25.309 1.00 94.75 142 ARG A CA 1
ATOM 1157 C C . ARG A 1 142 ? 13.922 1.512 -24.290 1.00 94.75 142 ARG A C 1
ATOM 1159 O O . ARG A 1 142 ? 13.08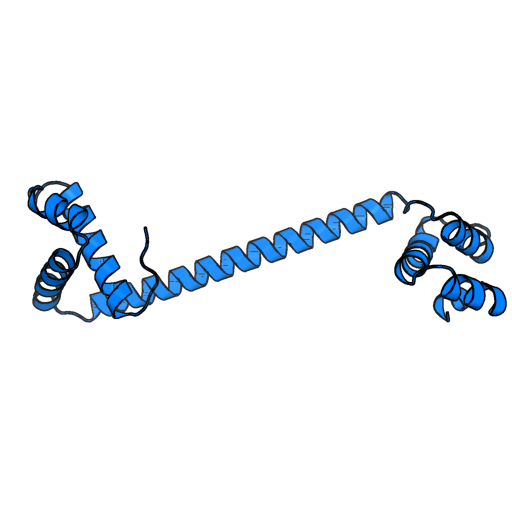0 0.711 -24.683 1.00 94.75 142 ARG A O 1
ATOM 1166 N N . ASP A 1 143 ? 14.117 1.767 -23.000 1.00 93.81 143 ASP A N 1
ATOM 1167 C CA . ASP A 1 143 ? 13.390 1.065 -21.937 1.00 93.81 143 ASP A CA 1
ATOM 1168 C C . ASP A 1 143 ? 11.898 1.386 -21.964 1.00 93.81 143 ASP A C 1
ATOM 1170 O O . ASP A 1 143 ? 11.070 0.498 -21.766 1.00 93.81 143 ASP A O 1
ATOM 1174 N N . GLU A 1 144 ? 11.544 2.632 -22.260 1.00 93.94 144 GLU A N 1
ATOM 1175 C CA . GLU A 1 144 ? 10.168 3.042 -22.504 1.00 93.94 144 GLU A CA 1
ATOM 1176 C C . GLU A 1 144 ? 9.562 2.311 -23.706 1.00 93.94 144 GLU A C 1
ATOM 1178 O O . GLU A 1 144 ? 8.471 1.747 -23.601 1.00 93.94 144 GLU A O 1
ATOM 1183 N N . HIS A 1 145 ? 10.282 2.239 -24.826 1.00 94.94 145 HIS A N 1
ATOM 1184 C CA . HIS A 1 145 ? 9.805 1.535 -26.010 1.00 94.94 145 HIS A CA 1
ATOM 1185 C C . HIS A 1 145 ? 9.615 0.030 -25.751 1.00 94.94 145 HIS A C 1
ATOM 1187 O O . HIS A 1 145 ? 8.598 -0.541 -26.153 1.00 94.94 145 HIS A O 1
ATOM 1193 N N . ILE A 1 146 ? 10.526 -0.611 -25.004 1.00 95.25 146 ILE A N 1
ATOM 1194 C CA . ILE A 1 146 ? 10.362 -2.004 -24.552 1.00 95.25 146 ILE A CA 1
ATOM 1195 C C . ILE A 1 146 ? 9.108 -2.139 -23.684 1.00 95.25 146 ILE A C 1
ATOM 1197 O O . ILE A 1 146 ? 8.299 -3.038 -23.918 1.00 95.25 146 ILE A O 1
ATOM 1201 N N . ARG A 1 147 ? 8.919 -1.254 -22.696 1.00 95.12 147 ARG A N 1
ATOM 1202 C CA . ARG A 1 147 ? 7.747 -1.286 -21.809 1.00 95.12 147 ARG A CA 1
ATOM 1203 C C . ARG A 1 147 ? 6.447 -1.151 -22.599 1.00 95.12 147 ARG A C 1
ATOM 1205 O O . ARG A 1 147 ? 5.562 -1.980 -22.411 1.00 95.12 147 ARG A O 1
ATOM 1212 N N . ARG A 1 148 ? 6.371 -0.230 -23.567 1.00 94.00 148 ARG A N 1
ATOM 1213 C CA . ARG A 1 148 ? 5.214 -0.096 -24.472 1.00 94.00 148 ARG A CA 1
ATOM 1214 C C . ARG A 1 148 ? 4.952 -1.377 -25.277 1.00 94.00 148 ARG A C 1
ATOM 1216 O O . ARG A 1 148 ? 3.814 -1.834 -25.319 1.00 94.00 148 ARG A O 1
ATOM 1223 N N . LYS A 1 149 ? 5.982 -2.004 -25.869 1.00 93.94 149 LYS A N 1
ATOM 1224 C CA . LYS A 1 149 ? 5.835 -3.273 -26.624 1.00 93.94 149 LYS A CA 1
ATOM 1225 C C . LYS A 1 149 ? 5.362 -4.433 -25.737 1.00 93.94 149 LYS A C 1
ATOM 1227 O O . LYS A 1 149 ? 4.655 -5.314 -26.214 1.00 93.94 149 LYS A O 1
ATOM 1232 N N . LEU A 1 150 ? 5.748 -4.434 -24.461 1.00 94.69 150 LEU A N 1
ATOM 1233 C CA . LEU A 1 150 ? 5.358 -5.446 -23.475 1.00 94.69 150 LEU A CA 1
ATOM 1234 C C . LEU A 1 150 ? 4.034 -5.129 -22.752 1.00 94.69 150 LEU A C 1
ATOM 1236 O O . LEU A 1 150 ? 3.620 -5.918 -21.902 1.00 94.69 150 LEU A O 1
ATOM 1240 N N . GLY A 1 151 ? 3.382 -3.999 -23.056 1.00 93.69 151 GLY A N 1
ATOM 1241 C CA . GLY A 1 151 ? 2.165 -3.553 -22.368 1.00 93.69 151 GLY A CA 1
ATOM 1242 C C . GLY A 1 151 ? 2.383 -3.204 -20.890 1.00 93.69 151 GLY A C 1
ATOM 1243 O O . GLY A 1 151 ? 1.480 -3.386 -20.078 1.00 93.69 151 GLY A O 1
ATOM 1244 N N . LEU A 1 152 ? 3.591 -2.768 -20.530 1.00 92.38 152 LEU A N 1
ATOM 1245 C CA . LEU A 1 152 ? 3.973 -2.360 -19.178 1.00 92.38 152 LEU A CA 1
ATOM 1246 C C . LEU A 1 152 ? 3.823 -0.845 -19.006 1.00 92.38 152 LEU A C 1
ATOM 1248 O O . LEU A 1 152 ? 3.925 -0.087 -19.971 1.00 92.38 152 LEU A O 1
ATOM 1252 N N . GLU A 1 153 ? 3.631 -0.412 -17.761 1.00 87.25 153 GLU A N 1
ATOM 1253 C CA . GLU A 1 153 ? 3.576 1.006 -17.400 1.00 87.25 153 GLU A CA 1
ATOM 1254 C C . GLU A 1 153 ? 4.896 1.702 -17.762 1.00 87.25 153 GLU A C 1
ATOM 1256 O O . GLU A 1 153 ? 5.983 1.230 -17.411 1.00 87.25 153 GLU A O 1
ATOM 1261 N N . VAL A 1 154 ? 4.801 2.817 -18.485 1.00 82.12 154 VAL A N 1
ATOM 1262 C CA . VAL A 1 154 ? 5.943 3.684 -18.780 1.00 82.12 154 VAL A CA 1
ATOM 1263 C C . VAL A 1 154 ? 6.280 4.479 -17.524 1.00 82.12 154 VAL A C 1
ATOM 1265 O O . VAL A 1 154 ? 5.394 4.892 -16.787 1.00 82.12 154 VAL A O 1
ATOM 1268 N N . ARG A 1 155 ? 7.573 4.654 -17.256 1.00 69.88 155 ARG A N 1
ATOM 1269 C CA . ARG A 1 155 ? 8.022 5.478 -16.137 1.00 69.88 155 ARG A CA 1
ATOM 1270 C C . ARG A 1 155 ? 8.160 6.918 -16.612 1.00 69.88 155 ARG A C 1
ATOM 1272 O O . ARG A 1 155 ? 8.915 7.127 -17.558 1.00 69.88 155 ARG A O 1
ATOM 1279 N N . ASP A 1 156 ? 7.473 7.829 -15.932 1.00 54.22 156 ASP A N 1
ATOM 1280 C CA . ASP 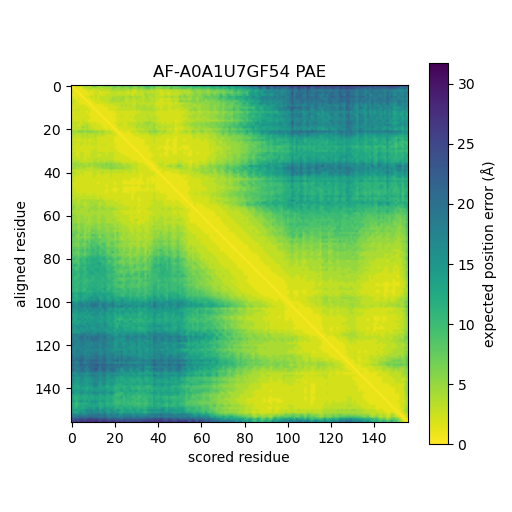A 1 156 ? 7.709 9.276 -16.012 1.00 54.22 156 ASP A CA 1
ATOM 1281 C C . ASP A 1 156 ? 9.096 9.655 -15.458 1.00 54.22 156 ASP A C 1
ATOM 1283 O O . ASP A 1 156 ? 9.560 8.995 -14.489 1.00 54.22 156 ASP A O 1
#

Foldseek 3Di:
DVLLVVQVADPVLVVVLPVPAPPVLLVQLSVQQVVVVDPRRNVSSSCCSVVVDDHDPVVVVVVVVVVVVVVVVVVVVVVVVVVVVVVVLVVQLVVVLVPDDPVVNVVLLVVLLVPDDPVLNVVLVVDDPPDPVVVVSSVLSNSQSSCVVVVHDRDD

Radius of gyration: 32.43 Å; Cα contacts (8 Å, |Δi|>4): 100; chains: 1; bounding box: 66×32×78 Å

Secondary structure (DSSP, 8-state):
-HHHHHTT--HHHHHHHHHHS-HHHHHHHHHHHHHH--SSHHHHHHHHHHTTPPPPHHHHHHHHHHHHHHHHHHHHHHHHHHHHHHHHHHHHHHHHHHHS-HHHHHHHHHHHHHTS-HHHHHHHHHS-TTSHHHHHHHHHHHHHHHHHHTTPPPP-

Solvent-accessible surface area (backbone atoms only — not comparable to full-atom values): 8715 Å² total; per-residue (Å²): 94,69,71,43,39,75,46,64,30,54,66,71,57,25,53,50,48,61,72,75,42,57,70,66,57,49,50,53,38,60,67,35,44,76,76,65,66,56,95,50,54,32,64,49,46,54,50,35,48,77,68,61,55,79,69,49,67,70,61,47,53,50,51,52,52,50,51,53,52,49,54,50,50,52,50,52,52,51,53,51,50,53,52,50,52,51,51,53,50,51,51,49,50,51,50,58,60,64,74,47,51,75,72,52,47,53,55,48,39,52,52,15,41,72,70,34,57,72,68,61,34,52,51,46,69,74,44,53,88,87,39,72,63,29,54,50,51,50,50,50,30,31,52,41,44,48,24,57,78,70,74,43,84,67,82,132